Protein AF-A0A9W8CQF4-F1 (afdb_monomer_lite)

Foldseek 3Di:
DVVLVVVLCCQLPVQLVVLLVVLLCCLVPPCVPVVCSVPPLVVSLVSSLVSRDFPDPCQLVVCVVVVHCNVVSVVSRVVRVVVSVVSSVVSSVVSVVSSVVSNVD

Structure (mmCIF, N/CA/C/O backbone):
data_AF-A0A9W8CQF4-F1
#
_entry.id   AF-A0A9W8CQF4-F1
#
loop_
_atom_site.group_PDB
_atom_site.id
_atom_site.type_symbol
_atom_site.label_atom_id
_atom_site.label_alt_id
_atom_site.label_comp_id
_atom_site.label_asym_id
_atom_site.label_entity_id
_atom_site.label_seq_id
_atom_site.pdbx_PDB_ins_code
_atom_site.Cartn_x
_atom_site.Cartn_y
_atom_site.Cartn_z
_atom_site.occupancy
_atom_site.B_iso_or_equiv
_atom_site.auth_seq_id
_atom_site.auth_comp_id
_atom_site.auth_asym_id
_atom_site.auth_atom_id
_atom_site.pdbx_PDB_model_num
ATOM 1 N N . ARG A 1 1 ? -19.536 -3.496 11.019 1.00 64.31 1 ARG A N 1
ATOM 2 C CA . ARG A 1 1 ? -18.706 -4.598 10.454 1.00 64.31 1 ARG A CA 1
ATOM 3 C C . ARG A 1 1 ? -18.579 -4.551 8.927 1.00 64.31 1 ARG A C 1
ATOM 5 O O . ARG A 1 1 ? -17.450 -4.527 8.468 1.00 64.31 1 ARG A O 1
ATOM 12 N N . LYS A 1 2 ? -19.669 -4.466 8.139 1.00 81.06 2 LYS A N 1
ATOM 13 C CA . LYS A 1 2 ? -19.587 -4.375 6.657 1.00 81.06 2 LYS A CA 1
ATOM 14 C C . LYS A 1 2 ? -18.675 -3.237 6.155 1.00 81.06 2 LYS A C 1
ATOM 16 O O . LYS A 1 2 ? -17.872 -3.460 5.262 1.00 81.06 2 LYS A O 1
ATOM 21 N N . GLY A 1 3 ? -18.733 -2.062 6.791 1.00 87.81 3 GLY A N 1
ATOM 22 C CA . GLY A 1 3 ? -17.863 -0.928 6.444 1.00 87.81 3 GLY A CA 1
ATOM 23 C C . GLY A 1 3 ? -16.370 -1.173 6.691 1.00 87.81 3 GLY A C 1
ATOM 24 O O . GLY A 1 3 ? -15.548 -0.731 5.906 1.00 87.81 3 GLY A O 1
ATOM 25 N N . ILE A 1 4 ? -16.009 -1.942 7.722 1.00 89.69 4 ILE A N 1
ATOM 26 C CA . ILE A 1 4 ? -14.604 -2.255 8.034 1.00 89.69 4 ILE A CA 1
ATOM 27 C C . ILE A 1 4 ? -14.022 -3.146 6.941 1.00 89.69 4 ILE A C 1
ATOM 29 O O . ILE A 1 4 ? -12.956 -2.859 6.416 1.00 89.69 4 ILE A O 1
ATOM 33 N N . VAL A 1 5 ? -14.761 -4.187 6.543 1.00 91.75 5 VAL A N 1
ATOM 34 C CA . VAL A 1 5 ? -14.351 -5.070 5.442 1.00 91.75 5 VAL A CA 1
ATOM 35 C C . VAL A 1 5 ? -14.202 -4.281 4.142 1.00 91.75 5 VAL A C 1
ATOM 37 O O . VAL A 1 5 ? -13.209 -4.457 3.448 1.00 91.75 5 VAL A O 1
ATOM 40 N N . LEU A 1 6 ? -15.134 -3.369 3.843 1.00 94.44 6 LEU A N 1
ATOM 41 C CA . LEU A 1 6 ? -15.046 -2.496 2.669 1.00 94.44 6 LEU A CA 1
ATOM 42 C C . LEU A 1 6 ? -13.758 -1.656 2.678 1.00 94.44 6 LEU A C 1
ATOM 44 O O . LEU A 1 6 ? -13.065 -1.596 1.667 1.00 94.44 6 LEU A O 1
ATOM 48 N N . VAL A 1 7 ? -13.420 -1.039 3.816 1.00 93.56 7 VAL A N 1
ATOM 49 C CA . VAL A 1 7 ? -12.195 -0.235 3.961 1.00 93.56 7 VAL A CA 1
ATOM 50 C C . VAL A 1 7 ? -10.948 -1.096 3.769 1.00 93.56 7 VAL A C 1
ATOM 52 O O . VAL A 1 7 ? -10.032 -0.687 3.060 1.00 93.56 7 VAL A O 1
ATOM 55 N N . LEU A 1 8 ? -10.919 -2.298 4.349 1.00 94.06 8 LEU A N 1
ATOM 56 C CA . LEU A 1 8 ? -9.778 -3.207 4.234 1.00 94.06 8 LEU A CA 1
ATOM 57 C C . LEU A 1 8 ? -9.594 -3.716 2.801 1.00 94.06 8 LEU A C 1
ATOM 59 O O . LEU A 1 8 ? -8.485 -3.657 2.284 1.00 94.06 8 LEU A O 1
ATOM 63 N N . VAL A 1 9 ? -10.667 -4.143 2.130 1.00 94.62 9 VAL A N 1
ATOM 64 C CA . VAL A 1 9 ? -10.616 -4.573 0.720 1.00 94.62 9 VAL A CA 1
ATOM 65 C C . VAL A 1 9 ? -10.229 -3.406 -0.188 1.00 94.62 9 VAL A C 1
ATOM 67 O O . VAL A 1 9 ? -9.398 -3.558 -1.080 1.00 94.62 9 VAL A O 1
ATOM 70 N N . GLY A 1 10 ? -10.777 -2.216 0.063 1.00 95.00 10 GLY A N 1
ATOM 71 C CA . GLY A 1 10 ? -10.381 -1.008 -0.653 1.00 95.00 10 GLY A CA 1
ATOM 72 C C . GLY A 1 10 ? -8.882 -0.736 -0.513 1.00 95.00 10 GLY A C 1
ATOM 73 O O . GLY A 1 10 ? -8.200 -0.478 -1.501 1.00 95.00 10 GLY A O 1
ATOM 74 N N . ARG A 1 11 ? -8.350 -0.851 0.706 1.00 94.44 11 ARG A N 1
ATOM 75 C CA . ARG A 1 11 ? -6.946 -0.554 0.994 1.00 94.44 11 ARG A CA 1
ATOM 76 C C . ARG A 1 11 ? -5.968 -1.601 0.462 1.00 94.44 11 ARG A C 1
ATOM 78 O O . ARG A 1 11 ? -4.916 -1.208 -0.014 1.00 94.44 11 ARG A O 1
ATOM 85 N N . PHE A 1 12 ? -6.308 -2.882 0.554 1.00 95.31 12 PHE A N 1
ATOM 86 C CA . PHE A 1 12 ? -5.400 -3.997 0.251 1.00 95.31 12 PHE A CA 1
ATOM 87 C C . PHE A 1 12 ? -5.630 -4.663 -1.104 1.00 95.31 12 PHE A C 1
ATOM 89 O O . PHE A 1 12 ? -4.902 -5.573 -1.458 1.00 95.31 12 PHE A O 1
ATOM 96 N N . VAL A 1 13 ? -6.669 -4.280 -1.846 1.00 95.50 13 VAL A N 1
ATOM 97 C CA . VAL A 1 13 ? -6.934 -4.853 -3.175 1.00 95.50 13 VAL A CA 1
ATOM 98 C C . VAL A 1 13 ? -7.102 -3.740 -4.188 1.00 95.50 13 VAL A C 1
ATOM 100 O O . VAL A 1 13 ? -6.376 -3.682 -5.176 1.00 95.50 13 VAL A O 1
ATOM 103 N N . PHE A 1 14 ? -8.034 -2.819 -3.939 1.00 96.69 14 PHE A N 1
ATOM 104 C CA . PHE A 1 14 ? -8.346 -1.776 -4.912 1.00 96.69 14 PHE A CA 1
ATOM 105 C C . PHE A 1 14 ? -7.180 -0.796 -5.100 1.00 96.69 14 PHE A C 1
ATOM 107 O O . PHE A 1 14 ? -6.735 -0.600 -6.229 1.00 96.69 14 PHE A O 1
ATOM 114 N N . VAL A 1 15 ? -6.652 -0.217 -4.015 1.00 96.62 15 VAL A N 1
ATOM 115 C CA . VAL A 1 15 ? -5.555 0.766 -4.092 1.00 96.62 15 VAL A CA 1
ATOM 116 C C . VAL A 1 15 ? -4.292 0.183 -4.751 1.00 96.62 15 VAL A C 1
ATOM 118 O O . VAL A 1 15 ? -3.805 0.812 -5.695 1.00 96.62 15 VAL A O 1
ATOM 121 N N . PRO A 1 16 ? -3.790 -1.006 -4.365 1.00 96.69 16 PRO A N 1
ATOM 122 C CA . PRO A 1 16 ? -2.596 -1.579 -4.980 1.00 96.69 16 PRO A CA 1
ATOM 123 C C . PRO A 1 16 ? -2.808 -1.978 -6.440 1.00 96.69 16 PRO A C 1
ATOM 125 O O . PRO A 1 16 ? -1.948 -1.720 -7.279 1.00 96.69 16 PRO A O 1
ATOM 128 N N . THR A 1 17 ? -3.983 -2.515 -6.789 1.00 97.06 17 THR A N 1
ATOM 129 C CA . THR A 1 17 ? -4.312 -2.852 -8.186 1.00 97.06 17 THR A CA 1
ATOM 130 C C . THR A 1 17 ? -4.322 -1.605 -9.071 1.00 97.06 17 THR A C 1
ATOM 132 O O . THR A 1 17 ? -3.743 -1.606 -10.158 1.00 97.06 17 THR A O 1
ATOM 135 N N . VAL A 1 18 ? -4.940 -0.515 -8.603 1.00 97.81 18 VAL A N 1
ATOM 136 C CA . VAL A 1 18 ? -4.942 0.763 -9.329 1.00 97.81 18 VAL A CA 1
ATOM 137 C C . VAL A 1 18 ? -3.523 1.314 -9.458 1.00 97.81 18 VAL A C 1
ATOM 139 O O . VAL A 1 18 ? -3.156 1.779 -10.537 1.00 97.81 18 VAL A O 1
ATOM 142 N N . ALA A 1 19 ? -2.709 1.229 -8.402 1.00 97.19 19 ALA A N 1
ATOM 143 C CA . ALA A 1 19 ? -1.319 1.672 -8.436 1.00 97.19 19 ALA A CA 1
ATOM 144 C C . ALA A 1 19 ? -0.488 0.872 -9.450 1.00 97.19 19 ALA A C 1
ATOM 146 O O . ALA A 1 19 ? 0.207 1.478 -10.262 1.00 97.19 19 ALA A O 1
ATOM 147 N N . VAL A 1 20 ? -0.614 -0.459 -9.474 1.00 97.31 20 VAL A N 1
ATOM 148 C CA . VAL A 1 20 ? 0.041 -1.328 -10.466 1.00 97.31 20 VAL A CA 1
ATOM 149 C C . VAL A 1 20 ? -0.305 -0.895 -11.886 1.00 97.31 20 VAL A C 1
ATOM 151 O O . VAL A 1 20 ? 0.601 -0.687 -12.694 1.00 97.31 20 VAL A O 1
ATOM 154 N N . ILE A 1 21 ? -1.595 -0.719 -12.187 1.00 97.31 21 ILE A N 1
ATOM 155 C CA . ILE A 1 21 ? -2.052 -0.330 -13.526 1.00 97.31 21 ILE A CA 1
ATOM 156 C C . ILE A 1 21 ? -1.508 1.053 -13.888 1.00 97.31 21 ILE A C 1
ATOM 158 O O . ILE A 1 21 ? -0.899 1.217 -14.945 1.00 97.31 21 ILE A O 1
ATOM 162 N N . LEU A 1 22 ? -1.700 2.040 -13.012 1.00 96.94 22 LEU A N 1
ATOM 163 C CA . LEU A 1 22 ? -1.320 3.424 -13.275 1.00 96.94 22 LEU A CA 1
ATOM 164 C C . LEU A 1 22 ? 0.193 3.567 -13.451 1.00 96.94 22 LEU A C 1
ATOM 166 O O . LEU A 1 22 ? 0.640 4.123 -14.450 1.00 96.94 22 LEU A O 1
ATOM 170 N N . ILE A 1 23 ? 0.980 3.042 -12.512 1.00 96.06 23 ILE A N 1
ATOM 171 C CA . ILE A 1 23 ? 2.439 3.186 -12.507 1.00 96.06 23 ILE A CA 1
ATOM 172 C C . ILE A 1 23 ? 3.053 2.452 -13.704 1.00 96.06 23 ILE A C 1
ATOM 174 O O . ILE A 1 23 ? 3.897 3.019 -14.395 1.00 96.06 23 ILE A O 1
ATOM 178 N N . SER A 1 24 ? 2.591 1.234 -14.008 1.00 95.00 24 SER A N 1
ATOM 179 C CA . SER A 1 24 ? 3.082 0.484 -15.174 1.00 95.00 24 SER A CA 1
ATOM 180 C C . SER A 1 24 ? 2.722 1.186 -16.486 1.00 95.00 24 SER A C 1
ATOM 182 O O . SER A 1 24 ? 3.557 1.288 -17.381 1.00 95.00 24 SER A O 1
ATOM 184 N N . THR A 1 25 ? 1.508 1.736 -16.588 1.00 94.75 25 THR A N 1
ATOM 185 C CA . THR A 1 25 ? 1.074 2.492 -17.775 1.00 94.75 25 THR A CA 1
ATOM 186 C C . THR A 1 25 ? 1.900 3.762 -17.961 1.00 94.75 25 THR A C 1
ATOM 188 O O . THR A 1 25 ? 2.348 4.046 -19.070 1.00 94.75 25 THR A O 1
ATOM 191 N N . LEU A 1 26 ? 2.137 4.514 -16.882 1.00 94.50 26 LEU A N 1
ATOM 192 C CA . LEU A 1 26 ? 2.952 5.728 -16.918 1.00 94.50 26 LEU A CA 1
ATOM 193 C C . LEU A 1 26 ? 4.391 5.437 -17.346 1.00 94.50 26 LEU A C 1
ATOM 195 O O . LEU A 1 26 ? 4.931 6.165 -18.177 1.00 94.50 26 LEU A O 1
ATOM 199 N N . ARG A 1 27 ? 4.978 4.352 -16.833 1.00 92.25 27 ARG A N 1
ATOM 200 C CA . ARG A 1 27 ? 6.320 3.905 -17.217 1.00 92.25 27 ARG A CA 1
ATOM 201 C C . ARG A 1 27 ? 6.424 3.600 -18.714 1.00 92.25 27 ARG A C 1
ATOM 203 O O . ARG A 1 27 ? 7.365 4.051 -19.353 1.00 92.25 27 ARG A O 1
ATOM 210 N N . ILE A 1 28 ? 5.466 2.849 -19.261 1.00 92.12 28 ILE A N 1
ATOM 211 C CA . ILE A 1 28 ? 5.500 2.390 -20.661 1.00 92.12 28 ILE A CA 1
ATOM 212 C C . ILE A 1 28 ? 5.187 3.533 -21.635 1.00 92.12 28 ILE A C 1
ATOM 214 O O . ILE A 1 28 ? 5.842 3.664 -22.666 1.00 92.12 28 ILE A O 1
ATOM 218 N N . LEU A 1 29 ? 4.176 4.354 -21.335 1.00 93.94 29 LEU A N 1
ATOM 219 C CA . LEU A 1 29 ? 3.675 5.359 -22.280 1.00 93.94 29 LEU A CA 1
ATOM 220 C C . LEU A 1 29 ? 4.373 6.717 -22.167 1.00 93.94 29 LEU A C 1
ATOM 222 O O . LEU A 1 29 ? 4.409 7.459 -23.148 1.00 93.94 29 LEU A O 1
ATOM 226 N N . PHE A 1 30 ? 4.917 7.062 -20.996 1.00 93.31 30 PHE A N 1
ATOM 227 C CA . PHE A 1 30 ? 5.489 8.387 -20.733 1.00 93.31 30 PHE A CA 1
ATOM 228 C C . PHE A 1 30 ? 6.909 8.354 -20.126 1.00 93.31 30 PHE A C 1
ATOM 230 O O . PHE A 1 30 ? 7.190 9.144 -19.217 1.00 93.31 30 PHE A O 1
ATOM 237 N N . PRO A 1 31 ? 7.846 7.523 -20.631 1.00 90.44 31 PRO A N 1
ATOM 238 C CA . PRO A 1 31 ? 9.183 7.398 -20.041 1.00 90.44 31 PRO A CA 1
ATOM 239 C C . PRO A 1 31 ? 9.974 8.716 -20.074 1.00 90.44 31 PRO A C 1
ATOM 241 O O . PRO A 1 31 ? 10.678 9.040 -19.127 1.00 90.44 31 PRO A O 1
ATOM 244 N N . ALA A 1 32 ? 9.795 9.536 -21.117 1.00 90.56 32 ALA A N 1
ATOM 245 C CA . ALA A 1 32 ? 10.479 10.826 -21.243 1.00 90.56 32 ALA A CA 1
ATOM 246 C C . ALA A 1 32 ? 9.992 11.891 -20.240 1.00 90.56 32 ALA A C 1
ATOM 248 O O . ALA A 1 32 ? 10.724 12.830 -19.938 1.00 90.56 32 ALA A O 1
ATOM 249 N N . VAL A 1 33 ? 8.757 11.770 -19.738 1.00 92.50 33 VAL A N 1
ATOM 250 C CA . VAL A 1 33 ? 8.174 12.723 -18.775 1.00 92.50 33 VAL A CA 1
ATOM 251 C C . VAL A 1 33 ? 8.523 12.326 -17.339 1.00 92.50 33 VAL A C 1
ATOM 253 O O . VAL A 1 33 ? 8.688 13.191 -16.481 1.00 92.50 33 VAL A O 1
ATOM 256 N N . LEU A 1 34 ? 8.652 11.022 -17.078 1.00 90.88 34 LEU A N 1
ATOM 257 C CA . LEU A 1 34 ? 8.945 10.456 -15.762 1.00 90.88 34 LEU A CA 1
ATOM 258 C C . LEU A 1 34 ? 10.206 9.572 -15.817 1.00 90.88 34 LEU A C 1
ATOM 260 O O . LEU A 1 34 ? 10.110 8.370 -15.564 1.00 90.88 34 LEU A O 1
ATOM 264 N N . PRO A 1 35 ? 11.394 10.141 -16.104 1.00 89.69 35 PRO A N 1
ATOM 265 C CA . PRO A 1 35 ? 12.614 9.359 -16.328 1.00 89.69 35 PRO A CA 1
ATOM 266 C C . PRO A 1 35 ? 13.001 8.515 -15.109 1.00 89.69 35 PRO A C 1
ATOM 268 O O . PRO A 1 35 ? 13.303 7.339 -15.244 1.00 89.69 35 PRO A O 1
ATOM 271 N N . ILE A 1 36 ? 12.845 9.054 -13.893 1.00 92.25 36 ILE A N 1
ATOM 272 C CA . ILE A 1 36 ? 13.129 8.321 -12.646 1.00 92.25 36 ILE A CA 1
ATOM 273 C C . ILE A 1 36 ? 12.270 7.048 -12.533 1.00 92.25 36 ILE A C 1
ATOM 275 O O . ILE A 1 36 ? 12.727 6.040 -12.007 1.00 92.25 36 ILE A O 1
ATOM 279 N N . LEU A 1 37 ? 11.034 7.067 -13.047 1.00 91.69 37 LEU A N 1
A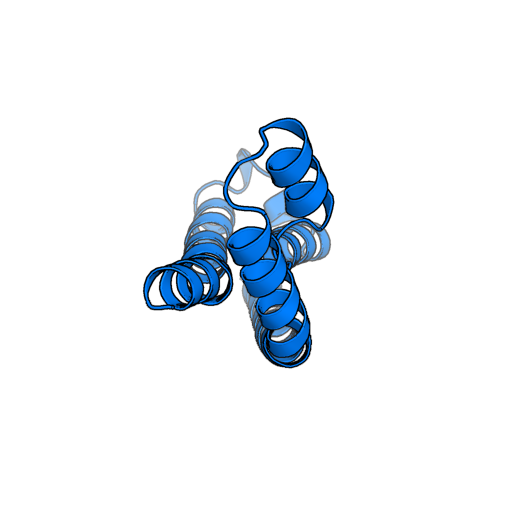TOM 280 C CA . LEU A 1 37 ? 10.157 5.897 -13.026 1.00 91.69 37 LEU A CA 1
ATOM 281 C C . LEU A 1 37 ? 10.545 4.839 -14.070 1.00 91.69 37 LEU A C 1
ATOM 283 O O . LEU A 1 37 ? 10.284 3.654 -13.858 1.00 91.69 37 LEU A O 1
ATOM 287 N N . ALA A 1 38 ? 11.129 5.258 -15.192 1.00 88.62 38 ALA A N 1
ATOM 288 C CA . ALA A 1 38 ? 11.579 4.359 -16.249 1.00 88.62 38 ALA A CA 1
ATOM 289 C C . ALA A 1 38 ? 12.951 3.743 -15.941 1.00 88.62 38 ALA A C 1
ATOM 291 O O . ALA A 1 38 ? 13.131 2.539 -16.142 1.00 88.62 38 ALA A O 1
ATOM 292 N N . ASP A 1 39 ? 13.867 4.558 -15.417 1.00 90.44 39 ASP A N 1
ATOM 293 C CA . ASP A 1 39 ? 15.282 4.226 -15.255 1.00 90.44 39 ASP A CA 1
ATOM 294 C C . ASP A 1 39 ? 15.584 3.518 -13.926 1.00 90.44 39 ASP A C 1
ATOM 296 O O . ASP A 1 39 ? 16.482 2.677 -13.871 1.00 90.44 39 ASP A O 1
ATOM 300 N N . ASP A 1 40 ? 14.843 3.829 -12.854 1.00 92.69 40 ASP A N 1
ATOM 301 C CA . ASP A 1 40 ? 15.075 3.258 -11.524 1.00 92.69 40 ASP A CA 1
ATOM 302 C C . ASP A 1 40 ? 13.954 2.279 -11.107 1.00 92.69 40 ASP A C 1
ATOM 304 O O . ASP A 1 40 ? 12.888 2.689 -10.621 1.00 92.69 40 ASP A O 1
ATOM 308 N N . PRO A 1 41 ? 14.177 0.954 -11.226 1.00 90.94 41 PRO A N 1
ATOM 309 C CA . PRO A 1 41 ? 13.197 -0.043 -10.805 1.00 90.94 41 PRO A CA 1
ATOM 310 C C . PRO A 1 41 ? 12.954 -0.040 -9.287 1.00 90.94 41 PRO A C 1
ATOM 312 O O . PRO A 1 41 ? 11.886 -0.477 -8.846 1.00 90.94 41 PRO A O 1
ATOM 315 N N . VAL A 1 42 ? 13.894 0.466 -8.478 1.00 93.81 42 VAL A N 1
ATOM 316 C CA . VAL A 1 42 ? 13.720 0.600 -7.024 1.00 93.81 42 VAL A CA 1
ATOM 317 C C . VAL A 1 42 ? 12.741 1.727 -6.711 1.00 93.81 42 VAL A C 1
ATOM 319 O O . VAL A 1 42 ? 11.906 1.578 -5.813 1.00 93.81 42 VAL A O 1
ATOM 322 N N . TYR A 1 43 ? 12.765 2.818 -7.479 1.00 94.56 43 TYR A N 1
ATOM 323 C CA . TYR A 1 43 ? 11.775 3.886 -7.346 1.00 94.56 43 TYR A CA 1
ATOM 324 C C . TYR A 1 43 ? 10.360 3.375 -7.649 1.00 94.56 43 TYR A C 1
ATOM 326 O O . TYR A 1 43 ? 9.450 3.556 -6.834 1.00 94.56 43 TYR A O 1
ATOM 334 N N . MET A 1 44 ? 10.186 2.644 -8.758 1.00 95.06 44 MET A N 1
ATOM 335 C CA . MET A 1 44 ? 8.910 1.998 -9.092 1.00 95.06 44 MET A CA 1
ATOM 336 C C . MET A 1 44 ? 8.444 1.045 -7.982 1.00 95.06 44 MET A C 1
ATOM 338 O O . MET A 1 44 ? 7.290 1.110 -7.552 1.00 95.06 44 MET A O 1
ATOM 342 N N . LEU A 1 45 ? 9.340 0.182 -7.491 1.00 95.81 45 LEU A N 1
ATOM 343 C CA . LEU A 1 45 ? 9.041 -0.750 -6.404 1.00 95.81 45 LEU A CA 1
ATOM 344 C C . LEU A 1 45 ? 8.579 -0.011 -5.144 1.00 95.81 45 LEU A C 1
ATOM 346 O O . LEU A 1 45 ? 7.591 -0.400 -4.529 1.00 95.81 45 LEU A O 1
ATOM 350 N N . THR A 1 46 ? 9.256 1.078 -4.784 1.00 96.12 46 THR A N 1
ATOM 351 C CA . THR A 1 46 ? 8.931 1.872 -3.593 1.00 96.12 46 THR A CA 1
ATOM 352 C C . THR A 1 46 ? 7.520 2.459 -3.679 1.00 96.12 46 THR A C 1
ATOM 354 O O . THR A 1 46 ? 6.771 2.401 -2.702 1.00 96.12 46 THR A O 1
ATOM 357 N N . LEU A 1 47 ? 7.119 2.967 -4.850 1.00 96.25 47 LEU A N 1
ATOM 358 C CA . LEU A 1 47 ? 5.764 3.484 -5.076 1.00 96.25 47 LEU A CA 1
ATOM 359 C C . LEU A 1 47 ? 4.692 2.389 -4.967 1.00 96.25 47 LEU A C 1
ATOM 361 O O . LEU A 1 47 ? 3.628 2.621 -4.387 1.00 96.25 47 LEU A O 1
ATOM 365 N N . LEU A 1 48 ? 4.972 1.191 -5.485 1.00 96.69 48 LEU A N 1
ATOM 366 C CA . LEU A 1 48 ? 4.062 0.049 -5.376 1.00 96.69 48 LEU A CA 1
ATOM 367 C C . LEU A 1 48 ? 3.924 -0.420 -3.924 1.00 96.69 48 LEU A C 1
ATOM 369 O O . LEU A 1 48 ? 2.804 -0.567 -3.435 1.00 96.69 48 LEU A O 1
ATOM 373 N N . ILE A 1 49 ? 5.035 -0.552 -3.193 1.00 96.06 49 ILE A N 1
ATOM 374 C CA . ILE A 1 49 ? 5.013 -0.908 -1.767 1.00 96.06 49 ILE A CA 1
ATOM 375 C C . ILE A 1 49 ? 4.208 0.123 -0.969 1.00 96.06 49 ILE A C 1
ATOM 377 O O . ILE A 1 49 ? 3.346 -0.259 -0.175 1.00 96.06 49 ILE A O 1
ATOM 381 N N . LEU A 1 50 ? 4.408 1.420 -1.222 1.00 95.25 50 LEU A N 1
ATOM 382 C CA . LEU A 1 50 ? 3.658 2.484 -0.551 1.00 95.25 50 LEU A CA 1
ATOM 383 C C . LEU A 1 50 ? 2.136 2.326 -0.719 1.00 95.25 50 LEU A C 1
ATOM 385 O O . LEU A 1 50 ? 1.378 2.602 0.215 1.00 95.25 50 LEU A O 1
ATOM 389 N N . SER A 1 51 ? 1.687 1.854 -1.885 1.00 95.12 51 SER A N 1
ATOM 390 C CA . SER A 1 51 ? 0.262 1.634 -2.161 1.00 95.12 51 SER A CA 1
ATOM 391 C C . SER A 1 51 ? -0.352 0.495 -1.332 1.00 95.12 51 SER A C 1
ATOM 393 O O . SER A 1 51 ? -1.524 0.577 -0.968 1.00 95.12 51 SER A O 1
ATOM 395 N N . SER A 1 52 ? 0.452 -0.510 -0.973 1.00 94.00 52 SER A N 1
ATOM 396 C CA . SER A 1 52 ? 0.050 -1.682 -0.177 1.00 94.00 52 SER A CA 1
ATOM 397 C C . SER A 1 52 ? 0.103 -1.481 1.339 1.00 94.00 52 SER A C 1
ATOM 399 O O . SER A 1 52 ? -0.379 -2.318 2.104 1.00 94.00 52 SER A O 1
ATOM 401 N N . CYS A 1 53 ? 0.688 -0.377 1.816 1.00 92.06 53 CY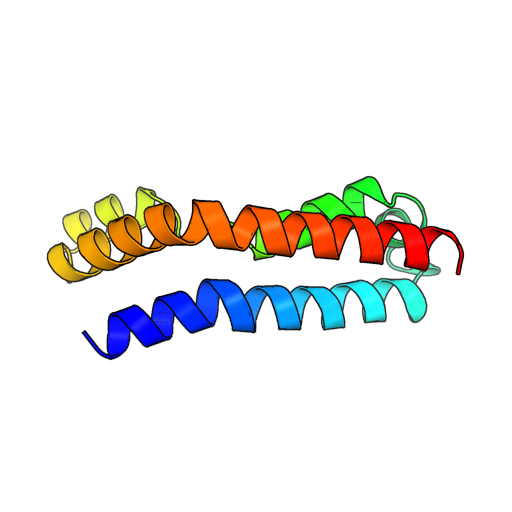S A N 1
ATOM 402 C CA . CYS A 1 53 ? 0.888 -0.174 3.247 1.00 92.06 53 CYS A CA 1
ATOM 403 C C . CYS A 1 53 ? -0.442 -0.135 4.026 1.00 92.06 53 CYS A C 1
ATOM 405 O O . CYS A 1 53 ? -1.421 0.469 3.558 1.00 92.06 53 CYS A O 1
ATOM 407 N N . PRO A 1 54 ? -0.472 -0.691 5.254 1.00 91.88 54 PRO A N 1
ATOM 408 C CA . PRO A 1 54 ? -1.657 -0.685 6.101 1.00 91.88 54 PRO A CA 1
ATOM 409 C C . PRO A 1 54 ? -2.141 0.747 6.394 1.00 91.88 54 PRO A C 1
ATOM 411 O O . PRO A 1 54 ? -1.396 1.717 6.202 1.00 91.88 54 PRO A O 1
ATOM 414 N N . PRO A 1 55 ? -3.398 0.909 6.848 1.00 89.12 55 PRO A N 1
ATOM 415 C CA . PRO A 1 55 ? -3.931 2.211 7.234 1.00 89.12 55 PRO A CA 1
ATOM 416 C C . PRO A 1 55 ? -3.034 2.910 8.262 1.00 89.12 55 PRO A C 1
ATOM 418 O O . PRO A 1 55 ? -2.494 2.273 9.164 1.00 89.12 55 PRO A O 1
ATOM 421 N N . ALA A 1 56 ? -2.890 4.230 8.138 1.00 90.38 56 ALA A N 1
ATOM 422 C CA . ALA A 1 56 ? -2.011 5.003 9.007 1.00 90.38 56 ALA A CA 1
ATOM 423 C C . ALA A 1 56 ? -2.451 4.918 10.477 1.00 90.38 56 ALA A C 1
ATOM 425 O O . ALA A 1 56 ? -3.587 5.269 10.794 1.00 90.38 56 ALA A O 1
ATOM 426 N N . ILE A 1 57 ? -1.529 4.544 11.375 1.00 92.31 57 ILE A N 1
ATOM 427 C CA . ILE A 1 57 ? -1.787 4.443 12.823 1.00 92.31 57 ILE A CA 1
ATOM 428 C C . ILE A 1 57 ? -2.379 5.736 13.401 1.00 92.31 57 ILE A C 1
ATOM 430 O O . ILE A 1 57 ? -3.291 5.686 14.220 1.00 92.31 57 ILE A O 1
ATOM 434 N N . ASN A 1 58 ? -1.952 6.893 12.885 1.00 93.88 58 ASN A N 1
ATOM 435 C CA . ASN A 1 58 ? -2.417 8.216 13.312 1.00 93.88 58 ASN A CA 1
ATOM 436 C C . ASN A 1 58 ? -3.918 8.458 13.075 1.00 93.88 58 ASN A C 1
ATOM 438 O O . ASN A 1 58 ? -4.468 9.425 13.601 1.00 93.88 58 ASN A O 1
ATOM 442 N N . LEU A 1 59 ? -4.602 7.591 12.319 1.00 92.31 59 LEU A N 1
ATOM 443 C CA . LEU A 1 59 ? -6.051 7.651 12.143 1.00 92.31 59 LEU A CA 1
ATOM 444 C C . LEU A 1 59 ? -6.788 7.527 13.487 1.00 92.31 59 LEU A C 1
ATOM 446 O O . LEU A 1 59 ? -7.810 8.191 13.665 1.00 92.31 59 LEU A O 1
ATOM 450 N N . ILE A 1 60 ? -6.247 6.775 14.460 1.00 94.38 60 ILE A N 1
ATOM 451 C CA . ILE A 1 60 ? -6.844 6.697 15.803 1.00 94.38 60 ILE A CA 1
ATOM 452 C C . ILE A 1 60 ? -6.808 8.055 16.507 1.00 94.38 60 ILE A C 1
ATOM 454 O O . ILE A 1 60 ? -7.830 8.508 17.014 1.00 94.38 60 ILE A O 1
ATOM 458 N N . THR A 1 61 ? -5.678 8.761 16.439 1.00 95.31 61 THR A N 1
ATOM 459 C CA . THR A 1 61 ? -5.508 10.084 17.048 1.00 95.31 61 THR A CA 1
ATOM 460 C C . THR A 1 61 ? -6.479 11.096 16.447 1.00 95.31 61 THR A C 1
ATOM 462 O O . THR A 1 61 ? -7.068 11.893 17.171 1.00 95.31 61 THR A O 1
ATOM 465 N N . VAL A 1 62 ? -6.708 11.040 15.131 1.00 95.00 62 VAL A N 1
ATOM 466 C CA . VAL A 1 62 ? -7.693 11.901 14.454 1.00 95.00 62 VAL A CA 1
ATOM 467 C C . VAL A 1 62 ? -9.124 11.554 14.883 1.00 95.00 62 VAL A C 1
ATOM 469 O O . VAL A 1 62 ? -9.920 12.456 15.150 1.00 95.00 62 VAL A O 1
ATOM 472 N N . SER A 1 63 ? -9.460 10.266 15.000 1.00 95.00 63 SER A N 1
ATOM 473 C CA . SER A 1 63 ? -10.786 9.840 15.477 1.00 95.00 63 SER A CA 1
ATOM 474 C C . SER A 1 63 ? -11.058 10.302 16.916 1.00 95.00 63 SER A C 1
ATOM 476 O O . SER A 1 63 ? -12.130 10.828 17.202 1.00 95.00 63 SER A O 1
ATOM 478 N N . GLN A 1 64 ? -10.045 10.233 17.784 1.00 94.75 64 GLN A N 1
ATOM 479 C CA . GLN A 1 64 ? -10.112 10.694 19.172 1.00 94.75 64 GLN 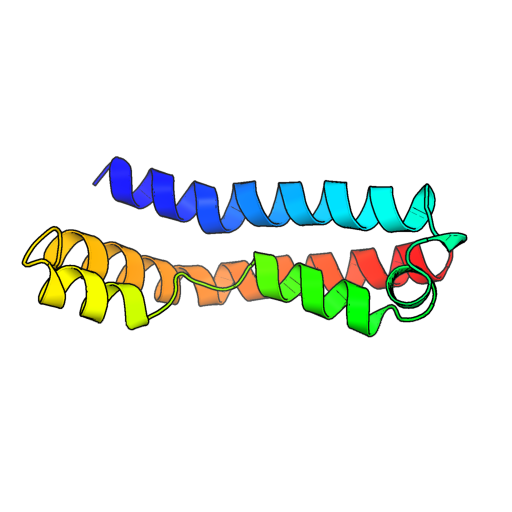A CA 1
ATOM 480 C C . GLN A 1 64 ? -10.213 12.218 19.263 1.00 94.75 64 GLN A C 1
ATOM 482 O O . GLN A 1 64 ? -11.064 12.742 19.974 1.00 94.75 64 GLN A O 1
ATOM 487 N N . ALA A 1 65 ? -9.406 12.951 18.489 1.00 96.25 65 ALA A N 1
ATOM 488 C CA . ALA A 1 65 ? -9.457 14.413 18.458 1.00 96.25 65 ALA A CA 1
ATOM 489 C C . ALA A 1 65 ? -10.819 14.946 17.982 1.00 96.25 65 ALA A C 1
ATOM 491 O O . ALA A 1 65 ? -11.242 16.026 18.386 1.00 96.25 65 ALA A O 1
ATOM 492 N N . THR A 1 66 ? -11.513 14.189 17.127 1.00 95.12 66 THR A N 1
ATOM 493 C CA . THR A 1 66 ? -12.852 14.542 16.631 1.00 95.12 66 THR A CA 1
ATOM 494 C C . THR A 1 66 ? -13.993 13.964 17.472 1.00 95.12 66 THR A C 1
ATOM 496 O O . THR A 1 66 ? -15.151 14.302 17.216 1.00 95.12 66 THR A O 1
ATOM 499 N N . GLY A 1 67 ? -13.691 13.111 18.459 1.00 92.81 67 GLY A N 1
ATOM 500 C CA . GLY A 1 67 ? -14.671 12.409 19.292 1.00 92.81 67 GLY A CA 1
ATOM 501 C C . GLY A 1 67 ? -15.620 11.508 18.496 1.00 92.81 67 GLY A C 1
ATOM 502 O O . GLY A 1 67 ? -16.775 11.324 18.887 1.00 92.81 67 GLY A O 1
ATOM 503 N N . LYS A 1 68 ? -15.190 11.010 17.328 1.00 92.38 68 LYS A N 1
ATOM 504 C CA . LYS A 1 68 ? -16.027 10.238 16.398 1.00 92.38 68 LYS A CA 1
ATOM 505 C C . LYS A 1 68 ? -15.287 9.010 15.890 1.00 92.38 68 LYS A C 1
ATOM 507 O O . LYS A 1 68 ? -14.138 9.096 15.481 1.00 92.38 68 LYS A O 1
ATOM 512 N N . PHE A 1 69 ? -16.008 7.893 15.805 1.00 91.62 69 PHE A N 1
ATOM 513 C CA . PHE A 1 69 ? -15.550 6.649 15.176 1.00 91.62 69 PHE A CA 1
ATOM 514 C C . PHE A 1 69 ? -14.297 6.016 15.802 1.00 91.62 69 PHE A C 1
ATOM 516 O O . PHE A 1 69 ? -13.557 5.313 15.118 1.00 91.62 69 PHE A O 1
ATOM 523 N N . GLU A 1 70 ? -14.036 6.246 17.090 1.00 93.69 70 GLU A N 1
ATOM 524 C CA . GLU A 1 70 ? -12.844 5.717 17.770 1.00 93.69 70 GLU A CA 1
ATOM 525 C C . GLU A 1 70 ? -12.792 4.185 17.757 1.00 93.69 70 GLU A C 1
ATOM 527 O O . GLU A 1 70 ? -11.751 3.583 17.492 1.00 93.69 70 GLU A O 1
ATOM 532 N N . THR A 1 71 ? -13.936 3.537 17.998 1.00 93.12 71 THR A N 1
ATOM 533 C CA . THR A 1 71 ? -14.017 2.069 18.033 1.00 93.12 71 THR A CA 1
ATOM 534 C C . THR A 1 71 ? -13.839 1.482 16.634 1.00 93.12 71 THR A C 1
ATOM 536 O O . THR A 1 71 ? -13.149 0.479 16.451 1.00 93.12 71 THR A O 1
ATOM 539 N N . GLU A 1 72 ? -14.429 2.111 15.623 1.00 93.50 72 GLU A N 1
ATOM 540 C CA . GLU A 1 72 ? -14.319 1.719 14.224 1.00 93.50 72 GLU A CA 1
ATOM 541 C C . GLU A 1 72 ? -12.895 1.915 13.705 1.00 93.50 72 GLU A C 1
ATOM 543 O O . GLU A 1 72 ? -12.361 1.017 13.055 1.00 93.50 72 GLU A O 1
ATOM 548 N N . ALA A 1 73 ? -12.261 3.043 14.035 1.00 93.56 73 ALA A N 1
ATOM 549 C CA . ALA A 1 73 ? -10.863 3.321 13.729 1.00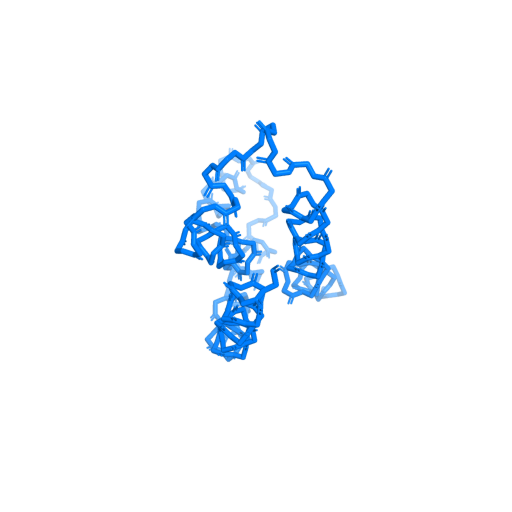 93.56 73 ALA A CA 1
ATOM 550 C C . ALA A 1 73 ? -9.940 2.270 14.356 1.00 93.56 73 ALA A C 1
ATOM 552 O O . ALA A 1 73 ? -9.107 1.692 13.656 1.00 93.56 73 ALA A O 1
ATOM 553 N N . ALA A 1 74 ? -10.134 1.958 15.641 1.00 94.06 74 ALA A N 1
ATOM 554 C CA . ALA A 1 74 ? -9.366 0.929 16.336 1.00 94.06 74 ALA A CA 1
ATOM 555 C C . ALA A 1 74 ? -9.531 -0.452 15.681 1.00 94.06 74 ALA A C 1
ATOM 557 O O . ALA A 1 74 ? -8.548 -1.165 15.488 1.00 94.06 74 ALA A O 1
ATOM 558 N N . GLN A 1 75 ? -10.753 -0.820 15.280 1.00 94.69 75 GLN A N 1
ATOM 559 C CA . GLN A 1 75 ? -11.010 -2.089 14.593 1.00 94.69 75 GLN A CA 1
ATOM 560 C C . GLN A 1 75 ? -10.377 -2.133 13.196 1.00 94.69 75 GLN A C 1
ATOM 562 O O . GLN A 1 75 ? -9.762 -3.141 12.847 1.00 94.69 75 GLN A O 1
ATOM 567 N N . VAL A 1 76 ? -10.495 -1.064 12.399 1.00 94.94 76 VAL A N 1
ATOM 568 C CA . VAL A 1 76 ? -9.854 -0.971 11.074 1.00 94.94 76 VAL A CA 1
ATOM 569 C C . VAL A 1 76 ? -8.341 -1.104 11.203 1.00 94.94 76 VAL A C 1
ATOM 571 O O . VAL A 1 76 ? -7.736 -1.850 10.437 1.00 94.94 76 VAL A O 1
ATOM 574 N N . LEU A 1 77 ? -7.738 -0.427 12.181 1.00 94.94 77 LEU A N 1
ATOM 575 C CA . LEU A 1 77 ? -6.306 -0.517 12.444 1.00 94.94 77 LEU A CA 1
ATOM 576 C C . LEU A 1 77 ? -5.917 -1.933 12.862 1.00 94.94 77 LEU A C 1
ATOM 578 O O . LEU A 1 77 ? -5.065 -2.537 12.218 1.00 94.94 77 LEU A O 1
ATOM 582 N N . PHE A 1 78 ? -6.581 -2.504 13.867 1.00 95.25 78 PHE A N 1
ATOM 583 C CA . PHE A 1 78 ? -6.277 -3.850 14.351 1.00 95.25 78 PHE A CA 1
ATOM 584 C C . PHE A 1 78 ? -6.328 -4.898 13.231 1.00 95.25 78 PHE A C 1
ATOM 586 O O . PHE A 1 78 ? -5.341 -5.592 12.980 1.00 95.25 78 PHE A O 1
ATOM 593 N N . TYR A 1 79 ? -7.450 -4.984 12.509 1.00 94.69 79 TYR A N 1
ATOM 594 C CA . TYR A 1 79 ? -7.583 -5.940 11.410 1.00 94.69 79 TYR A CA 1
ATOM 595 C C . TYR A 1 79 ? -6.651 -5.607 10.243 1.00 94.69 79 TYR A C 1
ATOM 597 O O . TYR A 1 79 ? -6.130 -6.521 9.607 1.00 94.69 79 TYR A O 1
ATOM 605 N N . GLY A 1 80 ? -6.413 -4.322 9.979 1.00 94.56 80 GLY A N 1
ATOM 606 C CA . GLY A 1 80 ? -5.515 -3.873 8.924 1.00 94.56 80 GLY A CA 1
ATOM 607 C C . GLY A 1 80 ? -4.073 -4.307 9.153 1.00 94.56 80 GLY A C 1
ATOM 608 O O . GLY A 1 80 ? -3.444 -4.813 8.230 1.00 94.56 80 GLY A O 1
ATOM 609 N N . TYR A 1 81 ? -3.564 -4.189 10.378 1.00 94.62 81 TYR A N 1
ATOM 610 C CA . TYR A 1 81 ? -2.211 -4.638 10.708 1.00 94.62 81 TYR A CA 1
ATOM 611 C C . TYR A 1 81 ? -2.089 -6.164 10.731 1.00 94.62 81 TYR A C 1
ATOM 613 O O . TYR A 1 81 ? -1.117 -6.690 10.198 1.00 94.62 81 TYR A O 1
ATOM 621 N N . VAL A 1 82 ? -3.076 -6.887 11.277 1.00 95.31 82 VAL A N 1
ATOM 622 C CA . VAL A 1 82 ? -3.044 -8.363 11.312 1.00 95.31 82 VAL A CA 1
ATOM 623 C C . VAL A 1 82 ? -3.101 -8.960 9.903 1.00 95.31 82 VAL A C 1
ATOM 625 O O . VAL A 1 82 ? -2.291 -9.823 9.571 1.00 95.31 82 VAL A O 1
ATOM 628 N N . LEU A 1 83 ? -4.026 -8.497 9.056 1.00 94.62 83 LEU A N 1
ATOM 629 C CA . LEU A 1 83 ? -4.119 -8.967 7.669 1.00 94.62 83 LEU A CA 1
ATOM 630 C C . LEU A 1 83 ? -2.940 -8.480 6.827 1.00 94.62 83 LEU A C 1
ATOM 632 O O . LEU A 1 83 ? -2.440 -9.229 5.987 1.00 94.62 83 LEU A O 1
ATOM 636 N N . GLY A 1 84 ? -2.469 -7.259 7.087 1.00 94.12 84 GLY A N 1
ATOM 637 C CA . GLY A 1 84 ? -1.342 -6.652 6.390 1.00 94.12 84 GLY A CA 1
ATOM 638 C C . GLY A 1 84 ? -0.081 -7.511 6.423 1.00 94.12 84 GLY A C 1
ATOM 639 O O . GLY A 1 84 ? 0.625 -7.540 5.426 1.00 94.12 84 GLY A O 1
ATOM 640 N N . ILE A 1 85 ? 0.168 -8.278 7.493 1.00 93.88 85 ILE A N 1
ATOM 641 C CA . ILE A 1 85 ? 1.317 -9.202 7.577 1.00 93.88 85 ILE A CA 1
ATOM 642 C C . ILE A 1 85 ? 1.345 -10.167 6.384 1.00 93.88 85 ILE A C 1
ATOM 644 O O . ILE A 1 85 ? 2.379 -10.338 5.741 1.00 93.88 85 ILE A O 1
ATOM 648 N N . PHE A 1 86 ? 0.206 -10.788 6.077 1.00 95.06 86 PHE A N 1
ATOM 649 C CA . PHE A 1 86 ? 0.114 -11.781 5.009 1.00 95.06 86 PHE A CA 1
ATOM 650 C C . PHE A 1 86 ? -0.031 -11.125 3.639 1.00 95.06 86 PHE A C 1
ATOM 652 O O . PHE A 1 86 ? 0.614 -11.551 2.683 1.00 95.06 86 PHE A O 1
ATOM 659 N N . VAL A 1 87 ? -0.856 -10.078 3.546 1.00 94.94 87 VAL A N 1
ATOM 660 C CA . VAL A 1 87 ? -1.109 -9.389 2.276 1.00 94.94 87 VAL A CA 1
ATOM 661 C C . VAL A 1 87 ? 0.167 -8.740 1.752 1.00 94.94 87 VAL A C 1
ATOM 663 O O . VAL A 1 87 ? 0.523 -8.977 0.603 1.00 94.94 87 VAL A O 1
ATOM 666 N N . LEU A 1 88 ? 0.906 -8.011 2.595 1.00 95.00 88 LEU A N 1
ATOM 667 C CA . LEU A 1 88 ? 2.154 -7.366 2.184 1.00 95.00 88 LEU A CA 1
ATOM 668 C C . LEU A 1 88 ? 3.174 -8.380 1.674 1.00 95.00 88 LEU A C 1
ATOM 670 O O . LEU A 1 88 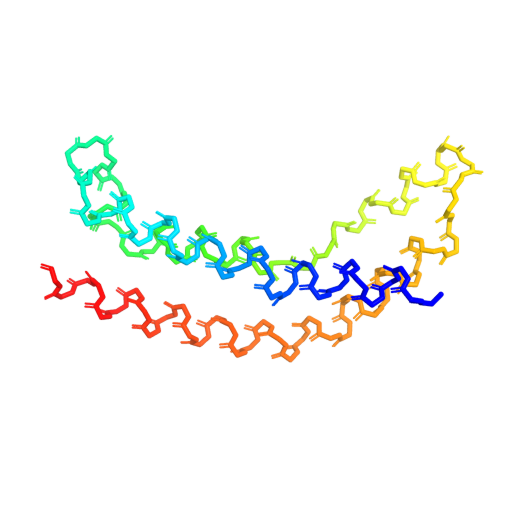? 3.846 -8.108 0.687 1.00 95.00 88 LEU A O 1
ATOM 674 N N . ALA A 1 89 ? 3.285 -9.555 2.300 1.00 95.44 89 ALA A N 1
ATOM 675 C CA . ALA A 1 89 ? 4.211 -10.584 1.832 1.00 95.44 89 ALA A CA 1
ATOM 676 C C . ALA A 1 89 ? 3.892 -11.018 0.389 1.00 95.44 89 ALA A C 1
ATOM 678 O O . ALA A 1 89 ? 4.799 -11.146 -0.436 1.00 95.44 89 ALA A O 1
ATOM 679 N N . VAL A 1 90 ? 2.607 -11.194 0.066 1.00 96.44 90 VAL A N 1
ATOM 680 C CA . VAL A 1 90 ? 2.163 -11.573 -1.283 1.00 96.44 90 VAL A CA 1
ATOM 681 C C . VAL A 1 90 ? 2.324 -10.411 -2.262 1.00 96.44 90 VAL A C 1
ATOM 683 O O . VAL A 1 90 ? 2.895 -10.594 -3.337 1.00 96.44 90 VAL A O 1
ATOM 686 N N . GLU A 1 91 ? 1.871 -9.215 -1.890 1.00 96.38 91 GLU A N 1
ATOM 687 C CA . GLU A 1 91 ? 1.905 -8.034 -2.755 1.00 96.38 91 GLU A CA 1
ATOM 688 C C . GLU A 1 91 ? 3.334 -7.600 -3.075 1.00 96.38 91 GLU A C 1
ATOM 690 O O . GLU A 1 91 ? 3.661 -7.430 -4.245 1.00 96.38 91 GLU A O 1
ATOM 695 N N . VAL A 1 92 ? 4.222 -7.524 -2.080 1.00 96.38 92 VAL A N 1
ATOM 696 C CA . VAL A 1 92 ? 5.643 -7.203 -2.290 1.00 96.38 92 VAL A CA 1
ATOM 697 C C . VAL A 1 92 ? 6.309 -8.234 -3.201 1.00 96.38 92 VAL A C 1
ATOM 699 O O . VAL A 1 92 ? 7.067 -7.852 -4.090 1.00 96.38 92 VAL A O 1
ATOM 702 N N . SER A 1 93 ? 6.001 -9.525 -3.036 1.00 96.75 93 SER A N 1
ATOM 703 C CA . SER A 1 93 ? 6.517 -10.570 -3.934 1.00 96.75 93 SER A CA 1
ATOM 704 C C . SER A 1 93 ? 6.043 -10.354 -5.375 1.00 96.75 93 SER A C 1
ATOM 706 O O . SER A 1 93 ? 6.838 -10.438 -6.313 1.00 96.75 93 SER A O 1
ATOM 708 N N . GLY A 1 94 ? 4.764 -10.015 -5.554 1.00 96.69 94 GLY A N 1
ATOM 709 C CA . GLY A 1 94 ? 4.193 -9.678 -6.857 1.00 96.69 94 GLY A CA 1
ATOM 710 C C . GLY A 1 94 ? 4.802 -8.413 -7.467 1.00 96.69 94 GLY A C 1
ATOM 711 O O . GLY A 1 94 ? 5.112 -8.395 -8.657 1.00 96.69 94 GLY A O 1
ATOM 712 N N . PHE A 1 95 ? 5.035 -7.375 -6.662 1.00 97.06 95 PHE A N 1
ATOM 713 C CA . PHE A 1 95 ? 5.658 -6.132 -7.113 1.00 97.06 95 PHE A CA 1
ATOM 714 C C . PHE A 1 95 ? 7.108 -6.343 -7.527 1.00 97.06 95 PHE A C 1
ATOM 716 O O . PHE A 1 95 ? 7.502 -5.815 -8.558 1.00 97.06 95 PHE A O 1
ATOM 723 N N . LEU A 1 96 ? 7.880 -7.137 -6.780 1.00 96.38 96 LEU A N 1
ATOM 724 C CA . LEU A 1 96 ? 9.251 -7.501 -7.147 1.00 96.38 96 LEU A CA 1
ATOM 725 C C . LEU A 1 96 ? 9.307 -8.240 -8.485 1.00 96.38 96 LEU A C 1
ATOM 727 O O . LEU A 1 96 ? 10.156 -7.944 -9.324 1.00 96.38 96 LEU A O 1
ATOM 731 N N . TRP A 1 97 ? 8.390 -9.186 -8.696 1.00 96.38 97 TRP A N 1
ATOM 732 C CA . TRP A 1 97 ? 8.281 -9.875 -9.977 1.00 96.38 97 TRP A CA 1
ATOM 733 C C . TRP A 1 97 ? 7.932 -8.898 -11.108 1.00 96.38 97 TRP A C 1
ATOM 735 O O . TRP A 1 97 ? 8.602 -8.881 -12.140 1.00 96.38 97 TRP A O 1
ATOM 745 N N . LEU A 1 98 ? 6.937 -8.033 -10.897 1.00 95.06 98 LEU A N 1
ATOM 746 C CA . LEU A 1 98 ? 6.495 -7.055 -11.888 1.00 95.06 98 LEU A CA 1
ATOM 747 C C . LEU A 1 98 ? 7.600 -6.057 -12.260 1.00 95.06 98 LEU A C 1
ATOM 749 O O . LEU A 1 98 ? 7.812 -5.786 -13.442 1.00 95.06 98 LEU A O 1
ATOM 753 N N . THR A 1 99 ? 8.299 -5.497 -11.272 1.00 93.94 99 THR A N 1
ATOM 754 C CA . THR A 1 99 ? 9.368 -4.523 -11.523 1.00 93.94 99 THR A CA 1
ATOM 755 C C . THR A 1 99 ? 10.553 -5.162 -12.228 1.00 93.94 99 THR A C 1
ATOM 757 O O . THR A 1 99 ? 11.125 -4.514 -13.104 1.00 93.94 99 THR A O 1
ATOM 760 N N . ASN A 1 100 ? 10.880 -6.422 -11.917 1.00 93.31 100 ASN A N 1
ATOM 761 C CA . ASN A 1 100 ? 11.896 -7.182 -12.639 1.00 93.31 100 ASN A CA 1
ATOM 762 C C . ASN A 1 100 ? 11.506 -7.401 -14.109 1.00 93.31 100 ASN A C 1
ATOM 764 O O . ASN A 1 100 ? 12.304 -7.097 -14.990 1.00 93.31 100 ASN A O 1
ATOM 768 N N . VAL A 1 101 ? 10.272 -7.844 -14.382 1.00 92.38 101 VAL A N 1
ATOM 769 C CA . VAL A 1 101 ? 9.782 -8.038 -15.759 1.00 92.38 101 VAL A CA 1
ATOM 770 C C . VAL A 1 101 ? 9.847 -6.733 -16.549 1.00 92.38 101 VAL A C 1
ATOM 772 O O . VAL A 1 101 ? 10.403 -6.704 -17.642 1.00 92.38 101 VAL A O 1
ATOM 775 N N . LEU A 1 102 ? 9.330 -5.640 -15.986 1.00 89.25 102 LEU A N 1
ATOM 776 C CA . LEU A 1 102 ? 9.308 -4.345 -16.667 1.00 89.25 102 LEU A CA 1
ATOM 777 C C . LEU A 1 102 ? 10.691 -3.693 -16.787 1.00 89.25 102 LEU A C 1
ATOM 779 O O . LEU A 1 102 ? 10.846 -2.793 -17.596 1.00 89.25 102 LEU A O 1
ATOM 783 N N . ALA A 1 103 ? 11.695 -4.108 -16.008 1.00 85.69 103 ALA A N 1
ATOM 784 C CA . ALA A 1 103 ? 13.078 -3.645 -16.171 1.00 85.69 103 ALA A CA 1
ATOM 785 C C . ALA A 1 103 ? 13.775 -4.211 -17.416 1.00 85.69 103 ALA A C 1
ATOM 787 O O . ALA A 1 103 ? 14.825 -3.705 -17.804 1.00 85.69 103 ALA A O 1
ATOM 788 N N . HIS A 1 104 ? 13.201 -5.243 -18.032 1.00 80.31 104 HIS A N 1
ATOM 789 C CA . HIS A 1 104 ? 13.721 -5.875 -19.242 1.00 80.31 104 HIS A CA 1
ATOM 790 C C . HIS A 1 104 ? 12.886 -5.564 -20.497 1.00 80.31 104 HIS A C 1
ATOM 792 O O . HIS A 1 104 ? 13.150 -6.144 -21.551 1.00 80.31 104 HIS A O 1
ATOM 798 N N . VAL A 1 105 ? 11.890 -4.679 -20.376 1.00 73.44 105 VAL A N 1
ATOM 799 C CA . VAL A 1 105 ? 11.048 -4.162 -21.468 1.00 73.44 105 VAL A CA 1
ATOM 800 C C . VAL A 1 105 ? 11.506 -2.756 -21.815 1.00 73.44 105 VAL A C 1
ATOM 802 O O . VAL A 1 105 ? 11.678 -2.495 -23.025 1.00 73.44 105 VAL A O 1
#

Sequence (105 aa):
RKGIVLVLVGRFVFVPTVAVILISTLRILFPAVLPILADDPVYMLTLLILSSC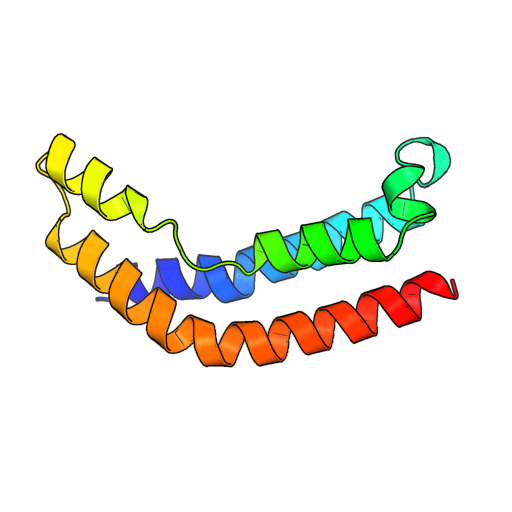PPAINLITVSQATGKFETEAAQVLFYGYVLGIFVLAVEVSGFLWLTNVLAHV

Secondary structure (DSSP, 8-state):
-HHHHHHHHIIIIIHHHHHHHHHHHHHHH-TTT-HHHHH-HHHHHHHHHHHHPPPPTTHHHHHHHTTSSHHHHHHHHHHHHHHHHHHHHHHHHHHHHHHHHHTT-

Organism: NCBI:txid1286918

Radius of gyration: 16.32 Å; chains: 1; bounding box: 35×26×42 Å

pLDDT: mean 93.3, std 4.53, range [64.31, 97.81]